Protein AF-A0A645IW26-F1 (afdb_monomer)

Organism: NCBI:txid1076179

Solvent-accessible surface area (backbone atoms only — not comparable to full-atom values): 7097 Å² total; per-residue (Å²): 133,59,61,53,52,46,49,42,54,61,59,55,50,45,52,53,53,35,65,77,60,34,58,57,24,64,75,60,71,53,76,53,73,67,53,55,65,33,92,88,51,7,68,60,51,44,62,71,55,45,65,102,51,57,29,66,60,52,49,52,53,28,50,51,49,22,31,55,63,81,46,87,47,77,79,59,40,55,54,61,98,46,48,38,65,59,47,48,50,50,52,58,71,72,48,65,57,69,60,55,51,51,53,51,31,61,76,67,71,51,84,75,69,95,63,77,77,78,80,126

InterPro domains:
  IPR024719 HpaB/PvcC/4-BUDH C-terminal [PF03241] (3-108)
  IPR036250 Acyl-CoA dehydrogenase-like, C-terminal [SSF47203] (3-109)

pLDDT: mean 90.0, std 9.84, range [48.94, 97.94]

Nearest PDB structures (foldseek):
  6vjr-assembly1_D  TM=8.342E-01  e=4.926E-05  Nitrosopumilus maritimus SCM1

Structure (mmCIF, N/CA/C/O backbone):
data_AF-A0A645IW26-F1
#
_entry.id   AF-A0A645IW26-F1
#
loop_
_atom_site.group_PDB
_atom_site.id
_atom_site.type_symbol
_atom_site.label_atom_id
_atom_site.label_alt_id
_atom_site.label_comp_id
_atom_site.label_asym_id
_atom_site.label_entity_id
_atom_site.label_seq_id
_atom_site.pdbx_PDB_ins_code
_atom_site.Cartn_x
_atom_site.Cartn_y
_atom_site.Cartn_z
_atom_site.occupancy
_atom_site.B_iso_or_equiv
_atom_site.auth_seq_id
_atom_site.auth_comp_id
_atom_site.auth_asym_id
_atom_site.auth_atom_id
_atom_site.pdbx_PDB_model_num
ATOM 1 N N . MET A 1 1 ? -13.020 6.952 4.368 1.00 56.44 1 MET A N 1
ATOM 2 C CA . MET A 1 1 ? -12.103 5.878 4.820 1.00 56.44 1 MET A CA 1
ATOM 3 C C . MET A 1 1 ? -11.688 6.156 6.257 1.00 56.44 1 MET A C 1
ATOM 5 O O . MET A 1 1 ? -11.353 7.298 6.541 1.00 56.44 1 MET A O 1
ATOM 9 N N . ASN A 1 2 ? -11.728 5.171 7.163 1.00 82.12 2 ASN A N 1
ATOM 10 C CA . ASN A 1 2 ? -11.228 5.382 8.527 1.00 82.12 2 ASN A CA 1
ATOM 11 C C . ASN A 1 2 ? -9.681 5.379 8.527 1.00 82.12 2 ASN A C 1
ATOM 13 O O . ASN A 1 2 ? -9.050 4.689 7.722 1.00 82.12 2 ASN A O 1
ATOM 17 N N . LYS A 1 3 ? -9.068 6.144 9.434 1.00 90.62 3 LYS A N 1
ATOM 18 C CA . LYS A 1 3 ? -7.604 6.249 9.559 1.00 90.62 3 LYS A CA 1
ATOM 19 C C . LYS A 1 3 ? -6.915 4.910 9.876 1.00 90.62 3 LYS A C 1
ATOM 21 O O . LYS A 1 3 ? -5.750 4.731 9.520 1.00 90.62 3 LYS A O 1
ATOM 26 N N . VAL A 1 4 ? -7.624 3.984 10.526 1.00 92.06 4 VAL A N 1
ATOM 27 C CA . VAL A 1 4 ? -7.136 2.635 10.852 1.00 92.06 4 VAL A CA 1
ATOM 28 C C . VAL A 1 4 ? -6.867 1.841 9.570 1.00 92.06 4 VAL A C 1
ATOM 30 O O . VAL A 1 4 ? -5.784 1.295 9.419 1.00 92.06 4 VAL A O 1
ATOM 33 N N . HIS A 1 5 ? -7.791 1.849 8.608 1.00 93.62 5 HIS A N 1
ATOM 34 C CA . HIS A 1 5 ? -7.660 1.126 7.342 1.00 93.62 5 HIS A CA 1
ATOM 35 C C . HIS A 1 5 ? -6.673 1.787 6.384 1.00 93.62 5 HIS A C 1
ATOM 37 O O . HIS A 1 5 ? -5.951 1.090 5.676 1.00 93.62 5 HIS A O 1
ATOM 43 N N . VAL A 1 6 ? -6.588 3.122 6.383 1.00 93.25 6 VAL A N 1
ATOM 44 C CA . VAL A 1 6 ? -5.606 3.851 5.557 1.00 93.25 6 VAL A CA 1
ATOM 45 C C . VAL A 1 6 ? -4.171 3.476 5.939 1.00 93.25 6 VAL A C 1
ATOM 47 O O . VAL A 1 6 ? -3.291 3.508 5.094 1.00 93.25 6 VAL A O 1
ATOM 50 N N . ALA A 1 7 ? -3.919 3.048 7.175 1.00 93.44 7 ALA A N 1
ATOM 51 C CA . ALA A 1 7 ? -2.599 2.579 7.589 1.00 93.44 7 ALA A CA 1
ATOM 52 C C . ALA A 1 7 ? -2.235 1.165 7.095 1.00 93.44 7 ALA A C 1
ATOM 54 O O . ALA A 1 7 ? -1.125 0.711 7.338 1.00 93.44 7 ALA A O 1
ATOM 55 N N . THR A 1 8 ? -3.145 0.458 6.423 1.00 92.81 8 THR A N 1
ATOM 56 C CA . THR A 1 8 ? -2.940 -0.944 6.025 1.00 92.81 8 THR A CA 1
ATOM 57 C C . THR A 1 8 ? -3.231 -1.149 4.544 1.00 92.81 8 THR A C 1
ATOM 59 O O . THR A 1 8 ? -2.341 -1.546 3.796 1.00 92.81 8 THR A O 1
ATOM 62 N N . LEU A 1 9 ? -4.432 -0.785 4.088 1.00 94.12 9 LEU A N 1
ATOM 63 C CA . LEU A 1 9 ? -4.898 -1.073 2.727 1.00 94.12 9 LEU A CA 1
ATOM 64 C C . LEU A 1 9 ? -3.969 -0.544 1.620 1.00 94.12 9 LEU A C 1
ATOM 66 O O . LEU A 1 9 ? -3.748 -1.270 0.652 1.00 94.12 9 LEU A O 1
ATOM 70 N N . PRO A 1 10 ? -3.372 0.662 1.714 1.00 92.50 10 PRO A N 1
ATOM 71 C CA . PRO A 1 10 ? -2.434 1.127 0.694 1.00 92.50 10 PRO A CA 1
ATOM 72 C C . PRO A 1 10 ? -1.165 0.273 0.602 1.00 92.50 10 PRO A C 1
ATOM 74 O O . PRO A 1 10 ? -0.614 0.131 -0.484 1.00 92.50 10 PRO A O 1
ATOM 77 N N . TYR A 1 11 ? -0.698 -0.304 1.712 1.00 91.56 11 TYR A N 1
ATOM 78 C CA . TYR A 1 11 ? 0.473 -1.184 1.719 1.00 91.56 11 TYR A CA 1
ATOM 79 C C . TYR A 1 11 ? 0.155 -2.533 1.078 1.00 91.56 11 TYR A C 1
ATOM 81 O O . TYR A 1 11 ? 0.906 -2.987 0.220 1.00 91.56 11 TYR A O 1
ATOM 89 N N . GLU A 1 12 ? -0.994 -3.121 1.407 1.00 93.94 12 GLU A N 1
ATOM 90 C CA . GLU A 1 12 ? -1.477 -4.347 0.759 1.00 93.94 12 GLU A CA 1
ATOM 91 C C . GLU A 1 12 ? -1.715 -4.133 -0.741 1.00 93.94 12 GLU A C 1
ATOM 93 O O . GLU A 1 12 ? -1.288 -4.937 -1.565 1.00 93.94 12 GLU A O 1
ATOM 98 N N . THR A 1 13 ? -2.306 -2.995 -1.114 1.00 93.69 13 THR A N 1
ATOM 99 C CA . THR A 1 13 ? -2.517 -2.625 -2.522 1.00 93.69 13 THR A CA 1
ATOM 100 C C . THR A 1 13 ? -1.191 -2.536 -3.277 1.00 93.69 13 THR A C 1
ATOM 102 O O . THR A 1 13 ? -1.098 -3.010 -4.408 1.00 93.69 13 THR A O 1
ATOM 105 N N . LYS A 1 14 ? -0.146 -1.967 -2.660 1.00 92.00 14 LYS A N 1
ATOM 106 C CA . LYS A 1 14 ? 1.198 -1.920 -3.256 1.00 92.00 14 LYS A CA 1
ATOM 107 C C . LYS A 1 14 ? 1.781 -3.320 -3.460 1.00 92.00 14 LYS A C 1
ATOM 109 O O . LYS A 1 14 ? 2.337 -3.568 -4.524 1.00 92.00 14 LYS A O 1
ATOM 114 N N . MET A 1 15 ? 1.624 -4.222 -2.487 1.00 92.25 15 MET A N 1
ATOM 115 C CA . MET A 1 15 ? 2.081 -5.613 -2.619 1.00 92.25 15 MET A CA 1
ATOM 116 C C . MET A 1 15 ? 1.396 -6.323 -3.789 1.00 92.25 15 MET A C 1
ATOM 118 O O . MET A 1 15 ? 2.070 -6.943 -4.605 1.00 92.25 15 MET A O 1
ATOM 122 N N . LEU A 1 16 ? 0.075 -6.171 -3.920 1.00 96.56 16 LEU A N 1
ATOM 123 C CA . LEU A 1 16 ? -0.683 -6.747 -5.035 1.00 96.56 16 LEU A CA 1
ATOM 124 C C . LEU A 1 16 ? -0.252 -6.168 -6.387 1.00 96.56 16 LEU A C 1
ATOM 126 O O . LEU A 1 16 ? -0.118 -6.900 -7.363 1.00 96.56 16 LEU A O 1
ATOM 130 N N . ALA A 1 17 ? -0.015 -4.856 -6.457 1.00 95.12 17 ALA A N 1
ATOM 131 C CA . ALA A 1 17 ? 0.436 -4.215 -7.689 1.00 95.12 1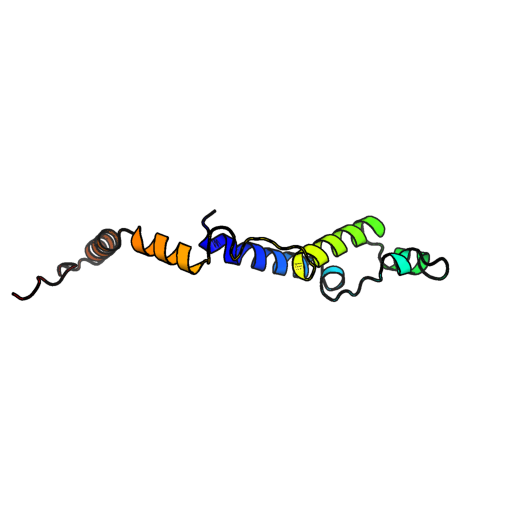7 ALA A CA 1
ATOM 132 C C . ALA A 1 17 ? 1.803 -4.746 -8.149 1.00 95.12 17 ALA A C 1
ATOM 134 O O . ALA A 1 17 ? 2.021 -4.934 -9.345 1.00 95.12 17 ALA A O 1
ATOM 135 N N . VAL A 1 18 ? 2.704 -5.008 -7.203 1.00 93.88 18 VAL A N 1
ATOM 136 C CA . VAL A 1 18 ? 4.023 -5.593 -7.461 1.00 93.88 18 VAL A CA 1
ATOM 137 C C . VAL A 1 18 ? 3.937 -7.051 -7.895 1.00 93.88 18 VAL A C 1
ATOM 139 O O . VAL A 1 18 ? 4.598 -7.417 -8.863 1.00 93.88 18 VAL A O 1
ATOM 142 N N . ASP A 1 19 ? 3.098 -7.857 -7.246 1.00 95.50 19 ASP A N 1
ATOM 143 C CA . ASP A 1 19 ? 2.867 -9.254 -7.631 1.00 95.50 19 ASP A CA 1
ATOM 144 C C . ASP A 1 19 ? 2.369 -9.352 -9.086 1.00 95.50 19 ASP A C 1
ATOM 146 O O . ASP A 1 19 ? 2.928 -10.077 -9.908 1.00 95.50 19 ASP A O 1
ATOM 150 N N . ILE A 1 20 ? 1.405 -8.500 -9.456 1.00 95.44 20 ILE A N 1
ATOM 151 C CA . ILE A 1 20 ? 0.892 -8.403 -10.833 1.00 95.44 20 ILE A CA 1
ATOM 152 C C . ILE A 1 20 ? 1.976 -7.930 -11.813 1.00 95.44 20 ILE A C 1
ATOM 154 O O . ILE A 1 20 ? 2.056 -8.419 -12.942 1.00 95.44 20 ILE A O 1
ATOM 158 N N . ALA A 1 21 ? 2.787 -6.946 -11.422 1.00 94.06 21 ALA A N 1
ATOM 159 C CA . ALA A 1 21 ? 3.805 -6.371 -12.296 1.00 94.06 21 ALA A CA 1
ATOM 160 C C . ALA A 1 21 ? 5.020 -7.293 -12.494 1.00 94.06 21 ALA A C 1
ATOM 162 O O . ALA A 1 21 ? 5.687 -7.223 -13.533 1.00 94.06 21 ALA A O 1
ATOM 163 N N . GLY A 1 22 ? 5.299 -8.160 -11.521 1.00 92.50 22 GLY A N 1
ATOM 164 C CA . GLY A 1 22 ? 6.450 -9.050 -11.495 1.00 92.50 22 GLY A CA 1
ATOM 165 C C . GLY A 1 22 ? 7.779 -8.321 -11.271 1.00 92.50 22 GLY A C 1
ATOM 166 O O . GLY A 1 22 ? 7.844 -7.114 -11.027 1.00 92.50 22 GLY A O 1
ATOM 167 N N . GLY A 1 23 ? 8.881 -9.067 -11.406 1.00 92.25 23 GLY A N 1
ATOM 168 C CA . GLY A 1 23 ? 10.219 -8.608 -11.010 1.00 92.25 23 GLY A CA 1
ATOM 169 C C . GLY A 1 23 ? 10.704 -7.316 -11.680 1.00 92.25 23 GLY A C 1
ATOM 170 O O . GLY A 1 23 ? 11.530 -6.614 -11.105 1.00 92.25 23 GLY A O 1
ATOM 171 N N . ILE A 1 24 ? 10.166 -6.942 -12.847 1.00 91.50 24 ILE A N 1
ATOM 172 C CA . ILE A 1 24 ? 10.526 -5.684 -13.523 1.00 91.50 24 ILE A CA 1
ATOM 173 C C . ILE A 1 24 ? 10.182 -4.434 -12.691 1.00 91.50 24 ILE A C 1
ATOM 175 O O . ILE A 1 24 ? 10.840 -3.410 -12.861 1.00 91.50 24 ILE A O 1
ATOM 179 N N . ALA A 1 25 ? 9.181 -4.511 -11.808 1.00 90.75 25 ALA A N 1
ATOM 180 C CA . ALA A 1 25 ? 8.731 -3.399 -10.966 1.00 90.75 25 ALA A CA 1
ATOM 181 C C . ALA A 1 25 ? 9.184 -3.498 -9.495 1.00 90.75 25 ALA A C 1
ATOM 183 O O . ALA A 1 25 ? 8.956 -2.559 -8.738 1.00 90.75 25 ALA A O 1
ATOM 184 N N . GLU A 1 26 ? 9.800 -4.611 -9.080 1.00 89.50 26 GLU A N 1
ATOM 185 C CA . GLU A 1 26 ? 10.164 -4.873 -7.676 1.00 89.50 26 GLU A CA 1
ATOM 186 C C . GLU A 1 26 ? 11.671 -5.020 -7.491 1.00 89.50 26 GLU A C 1
ATOM 188 O O . GLU A 1 26 ? 12.290 -4.196 -6.830 1.00 89.50 26 GLU A O 1
ATOM 193 N N . THR A 1 27 ? 12.287 -5.998 -8.154 1.00 80.94 27 THR A N 1
ATOM 194 C CA . THR A 1 27 ? 13.727 -6.285 -8.010 1.00 80.94 27 THR A CA 1
ATOM 195 C C . THR A 1 27 ? 14.666 -5.229 -8.611 1.00 80.94 27 THR A C 1
ATOM 197 O O . THR A 1 27 ? 15.883 -5.407 -8.591 1.00 80.94 27 THR A O 1
ATOM 200 N N . GLY A 1 28 ? 14.141 -4.176 -9.244 1.00 70.88 28 GLY A N 1
ATOM 201 C CA . GLY A 1 28 ? 14.968 -3.228 -9.993 1.00 70.88 28 GLY A CA 1
ATOM 202 C C . GLY A 1 28 ? 15.665 -3.850 -11.214 1.00 70.88 28 GLY A C 1
ATOM 203 O O . GLY A 1 28 ? 16.625 -3.278 -11.722 1.00 70.88 28 GLY A O 1
ATOM 204 N N . CYS A 1 29 ? 15.177 -4.990 -11.735 1.00 82.31 29 CYS A N 1
ATOM 205 C CA . CYS A 1 29 ? 15.698 -5.648 -12.950 1.00 82.31 29 CYS A CA 1
ATOM 206 C C . CYS A 1 29 ? 15.659 -4.767 -14.211 1.00 82.31 29 CYS A C 1
ATOM 208 O O . CYS A 1 29 ? 16.177 -5.146 -15.262 1.00 82.31 29 CYS A O 1
ATOM 210 N N . MET A 1 30 ? 15.008 -3.610 -14.142 1.00 89.19 30 MET A N 1
ATOM 211 C CA . MET A 1 30 ? 14.961 -2.652 -15.226 1.00 89.19 30 MET A CA 1
ATOM 212 C C . MET A 1 30 ? 16.244 -1.805 -15.250 1.00 89.19 30 MET A C 1
ATOM 214 O O . MET A 1 30 ? 16.535 -1.117 -14.268 1.00 89.19 30 MET A O 1
ATOM 218 N N . PRO A 1 31 ? 16.981 -1.773 -16.375 1.00 90.88 31 PRO A N 1
ATOM 219 C CA . PRO A 1 31 ? 18.132 -0.889 -16.542 1.00 90.88 31 PRO A CA 1
ATOM 220 C C . PRO A 1 31 ? 17.773 0.591 -16.367 1.00 90.88 31 PRO A C 1
ATOM 222 O O . PRO A 1 31 ? 16.602 0.990 -16.470 1.00 90.88 31 PRO A O 1
ATOM 225 N N . SER A 1 32 ? 18.776 1.422 -16.095 1.00 92.94 32 SER A N 1
ATOM 226 C CA . SER A 1 32 ? 18.568 2.855 -15.892 1.00 92.94 32 SER A CA 1
ATOM 227 C C . SER A 1 32 ? 18.105 3.546 -17.178 1.00 92.94 32 SER A C 1
ATOM 229 O O . SER A 1 32 ? 18.250 3.033 -18.288 1.00 92.94 32 SER A O 1
ATOM 231 N N . TYR A 1 33 ? 17.575 4.764 -17.053 1.00 94.44 33 TYR A N 1
ATOM 232 C CA . TYR A 1 33 ? 17.255 5.578 -18.228 1.00 94.44 33 TYR A CA 1
ATOM 233 C C . TYR A 1 33 ? 18.489 5.830 -19.113 1.00 94.44 33 TYR A C 1
ATOM 235 O O . TYR A 1 33 ? 18.375 5.835 -20.336 1.00 94.44 33 TYR A O 1
ATOM 243 N N . ILE A 1 34 ? 19.667 5.994 -18.502 1.00 96.44 34 ILE A N 1
ATOM 244 C CA . ILE A 1 34 ? 20.931 6.204 -19.220 1.00 96.44 34 ILE A CA 1
ATOM 245 C C . ILE A 1 34 ? 21.262 4.969 -20.066 1.00 96.44 34 ILE A C 1
ATOM 247 O O . ILE A 1 34 ? 21.571 5.107 -21.248 1.00 96.44 34 ILE A O 1
ATOM 251 N N . ASP A 1 35 ? 21.094 3.770 -19.504 1.00 95.50 35 ASP A N 1
ATOM 252 C CA . ASP A 1 35 ? 21.292 2.504 -20.221 1.00 95.50 35 ASP A CA 1
ATOM 253 C C . ASP A 1 35 ? 20.341 2.386 -21.421 1.00 95.50 35 ASP A C 1
ATOM 255 O O . ASP A 1 35 ? 20.751 2.007 -22.518 1.00 95.50 35 ASP A O 1
ATOM 259 N N . MET A 1 36 ? 19.078 2.790 -21.254 1.00 94.94 36 MET A N 1
ATOM 260 C CA . MET A 1 36 ? 18.085 2.794 -22.340 1.00 94.94 36 MET A CA 1
ATOM 261 C C . MET A 1 36 ? 18.417 3.784 -23.462 1.00 94.94 36 MET A C 1
ATOM 263 O O . MET A 1 36 ? 17.961 3.605 -24.591 1.00 94.94 36 MET A O 1
ATOM 267 N N . LYS A 1 37 ? 19.191 4.834 -23.166 1.00 96.31 37 LYS A N 1
ATOM 268 C CA . LYS A 1 37 ? 19.658 5.828 -24.143 1.00 96.31 37 LYS A CA 1
ATOM 269 C C . LYS A 1 37 ? 21.059 5.537 -24.682 1.00 96.31 37 LYS A C 1
ATOM 271 O O . LYS A 1 37 ? 21.542 6.287 -25.526 1.00 96.31 37 LYS A O 1
ATOM 276 N N . SER A 1 38 ? 21.690 4.447 -24.246 1.00 97.69 38 SER A N 1
ATOM 277 C CA . SER A 1 38 ? 22.997 4.029 -24.747 1.00 97.69 38 SER A CA 1
ATOM 278 C C . SER A 1 38 ? 22.956 3.790 -26.263 1.00 97.69 38 SER A C 1
ATOM 280 O O . SER A 1 38 ? 22.148 2.975 -26.722 1.00 97.69 38 SER A O 1
ATOM 282 N N . PRO A 1 39 ? 23.860 4.402 -27.052 1.00 97.56 39 PRO A N 1
ATOM 283 C CA . PRO A 1 39 ? 23.951 4.131 -28.487 1.00 97.56 39 PRO A CA 1
ATOM 284 C C . PRO A 1 39 ? 24.499 2.725 -28.784 1.00 97.56 39 PRO A C 1
ATOM 286 O O . PRO A 1 39 ? 24.377 2.242 -29.903 1.00 97.56 39 PRO A O 1
ATOM 289 N N . ILE A 1 40 ? 25.103 2.057 -27.794 1.00 97.94 40 ILE A N 1
ATOM 290 C CA . ILE A 1 40 ? 25.748 0.748 -27.962 1.00 97.94 40 ILE A CA 1
ATOM 291 C C . ILE A 1 40 ? 24.729 -0.389 -27.805 1.00 97.94 40 ILE A C 1
ATOM 293 O O . ILE A 1 40 ? 24.781 -1.390 -28.523 1.00 97.94 40 ILE A O 1
ATOM 297 N N . TYR A 1 41 ? 23.814 -0.262 -26.839 1.00 96.69 41 TYR A N 1
ATOM 298 C CA . TYR A 1 41 ? 22.929 -1.363 -26.443 1.00 96.69 41 TYR A CA 1
ATOM 299 C C . TYR A 1 41 ? 21.496 -0.945 -26.086 1.00 96.69 41 TYR A C 1
ATOM 301 O O . TYR A 1 41 ? 20.665 -1.828 -25.868 1.00 96.69 41 TYR A O 1
ATOM 309 N N . GLY A 1 42 ? 21.164 0.350 -26.071 1.00 96.94 42 GLY A N 1
ATOM 310 C CA . GLY A 1 42 ? 19.834 0.836 -25.688 1.00 96.94 42 GLY A CA 1
ATOM 311 C C . GLY A 1 42 ? 18.718 0.270 -26.569 1.00 96.94 42 GLY A C 1
ATOM 312 O O . GLY A 1 42 ? 17.704 -0.202 -26.061 1.00 96.94 42 GLY A O 1
ATOM 313 N N . GLU A 1 43 ? 18.940 0.186 -27.885 1.00 96.69 43 GLU A N 1
ATOM 314 C CA . GLU A 1 43 ? 17.973 -0.419 -28.813 1.00 96.69 43 GLU A CA 1
ATOM 315 C C . GLU A 1 43 ? 17.713 -1.902 -28.495 1.00 96.69 43 GLU A C 1
ATOM 317 O O . GLU A 1 43 ? 16.567 -2.358 -28.504 1.00 96.69 43 GLU A O 1
ATOM 322 N N . LYS A 1 44 ? 18.763 -2.659 -28.145 1.00 96.94 44 LYS A N 1
ATOM 323 C CA . LYS A 1 44 ? 18.641 -4.076 -27.764 1.00 96.94 44 LYS A CA 1
ATOM 324 C C . LYS A 1 44 ? 17.847 -4.230 -26.467 1.00 96.94 44 LYS A C 1
ATOM 326 O O . LYS A 1 44 ? 16.985 -5.106 -26.391 1.00 96.94 44 LYS A O 1
ATOM 331 N N . LEU A 1 45 ? 18.088 -3.357 -25.485 1.00 95.12 45 LEU A N 1
ATOM 332 C CA . LEU A 1 45 ? 17.326 -3.329 -24.235 1.00 95.12 45 LEU A CA 1
ATOM 333 C C . LEU A 1 45 ? 15.848 -3.030 -24.495 1.00 95.12 45 LEU A C 1
ATOM 335 O O . LEU A 1 45 ? 14.986 -3.811 -24.090 1.00 95.12 45 LEU A O 1
ATOM 339 N N . LEU A 1 46 ? 15.541 -1.965 -25.240 1.00 95.19 46 LEU A N 1
ATOM 340 C CA . LEU A 1 46 ? 14.164 -1.610 -25.584 1.00 95.19 46 LEU A CA 1
ATOM 341 C C . LEU A 1 46 ? 13.469 -2.753 -26.329 1.00 95.19 46 LEU A C 1
ATOM 343 O O . LEU A 1 46 ? 12.340 -3.106 -25.991 1.00 95.19 46 LEU A O 1
ATOM 347 N N . LYS A 1 47 ? 14.144 -3.397 -27.284 1.00 95.50 47 LYS A N 1
ATOM 348 C CA . LYS A 1 47 ? 13.595 -4.554 -27.999 1.00 95.50 47 LYS A CA 1
ATOM 349 C C . LYS A 1 47 ? 13.284 -5.723 -27.060 1.00 95.50 47 LYS A C 1
ATOM 351 O O . LYS A 1 47 ? 12.226 -6.329 -27.204 1.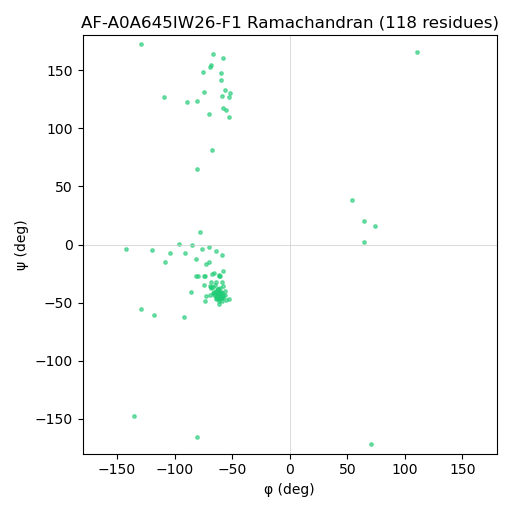00 95.50 47 LYS A O 1
ATOM 356 N N . SER A 1 48 ? 14.155 -6.008 -26.089 1.00 93.88 48 SER A N 1
ATOM 357 C CA . SER A 1 48 ? 13.953 -7.086 -25.106 1.00 93.88 48 SER A CA 1
ATOM 358 C C . SER A 1 48 ? 12.796 -6.828 -24.132 1.00 93.88 48 SER A C 1
ATOM 360 O O . SER A 1 48 ? 12.186 -7.767 -23.629 1.00 93.88 48 SER A O 1
ATOM 362 N N . LEU A 1 49 ? 12.460 -5.557 -23.896 1.00 92.56 49 LEU A N 1
ATOM 363 C CA . LEU A 1 49 ? 11.406 -5.148 -22.966 1.00 92.56 49 LEU A CA 1
ATOM 364 C C . LEU A 1 49 ? 10.028 -5.007 -23.620 1.00 92.56 49 LEU A C 1
ATOM 366 O O . LEU A 1 49 ? 9.034 -4.834 -22.908 1.00 92.56 49 LEU A O 1
ATOM 370 N N . LYS A 1 50 ? 9.935 -5.113 -24.949 1.00 94.00 50 LYS A N 1
ATOM 371 C CA . LYS A 1 50 ? 8.658 -5.041 -25.670 1.00 94.00 50 LYS A CA 1
ATOM 372 C C . LYS A 1 50 ? 7.704 -6.152 -25.209 1.00 94.00 50 LYS A C 1
ATOM 374 O O . LYS A 1 50 ? 8.122 -7.280 -24.964 1.00 94.00 50 LYS A O 1
ATOM 379 N N . ALA A 1 51 ? 6.418 -5.830 -25.101 1.00 91.38 51 ALA A N 1
ATOM 380 C CA . ALA A 1 51 ? 5.353 -6.784 -24.775 1.00 91.38 51 ALA A CA 1
ATOM 381 C C . ALA A 1 51 ? 4.152 -6.553 -25.711 1.00 91.38 51 ALA A C 1
ATOM 383 O O . ALA A 1 51 ? 4.333 -6.118 -26.848 1.00 91.38 51 ALA A O 1
ATOM 384 N N . GLY A 1 52 ? 2.923 -6.784 -25.235 1.00 94.94 52 GLY A N 1
ATOM 385 C CA . GLY A 1 52 ? 1.699 -6.369 -25.937 1.00 94.94 52 GLY A CA 1
ATOM 386 C C . GLY A 1 52 ? 1.544 -4.846 -26.092 1.00 94.94 52 GLY A C 1
ATOM 387 O O . GLY A 1 52 ? 0.626 -4.389 -26.762 1.00 94.94 52 GLY A O 1
ATOM 388 N N . VAL A 1 53 ? 2.446 -4.065 -25.492 1.00 95.56 53 VAL A N 1
ATOM 389 C CA . VAL A 1 53 ? 2.528 -2.600 -25.564 1.00 95.56 53 VAL A CA 1
ATOM 390 C C . VAL A 1 53 ? 3.949 -2.163 -25.936 1.00 95.56 53 VA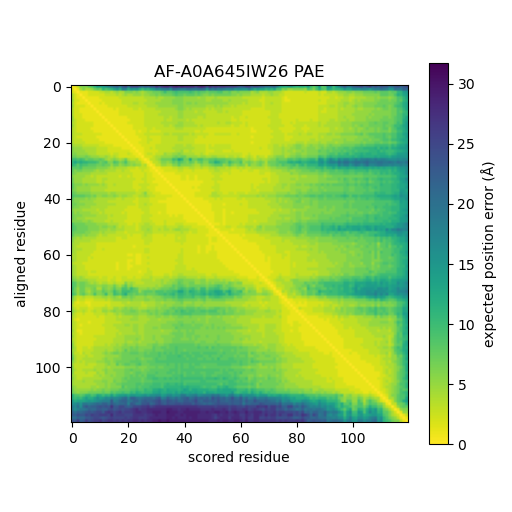L A C 1
ATOM 392 O O . VAL A 1 53 ? 4.874 -2.986 -25.987 1.00 95.56 53 VAL A O 1
ATOM 395 N N . SER A 1 54 ? 4.136 -0.865 -26.194 1.00 96.38 54 SER A N 1
ATOM 396 C CA . SER A 1 54 ? 5.464 -0.304 -26.449 1.00 96.38 54 SER A CA 1
ATOM 397 C C . SER A 1 54 ? 6.396 -0.526 -25.249 1.00 96.38 54 SER A C 1
ATOM 399 O O . SER A 1 54 ? 5.968 -0.539 -24.091 1.00 96.38 54 SER A O 1
ATOM 401 N N . SER A 1 55 ? 7.692 -0.703 -25.515 1.00 94.88 55 SER A N 1
ATOM 402 C CA . SER A 1 55 ? 8.689 -0.868 -24.453 1.00 94.88 55 SER A CA 1
ATOM 403 C C . SER A 1 55 ? 8.746 0.355 -23.542 1.00 94.88 55 SER A C 1
ATOM 405 O O . SER A 1 55 ? 8.889 0.205 -22.334 1.00 94.88 55 SER A O 1
ATOM 407 N N . GLU A 1 56 ? 8.589 1.557 -24.105 1.00 93.31 56 GLU A N 1
ATOM 408 C CA . GLU A 1 56 ? 8.585 2.802 -23.337 1.00 93.31 56 GLU A CA 1
ATOM 409 C C . GLU A 1 56 ? 7.425 2.865 -22.344 1.00 93.31 56 GLU A C 1
ATOM 411 O O . GLU A 1 56 ? 7.644 3.209 -21.184 1.00 93.31 56 GLU A O 1
ATOM 416 N N . ASP A 1 57 ? 6.210 2.504 -22.762 1.00 95.62 57 ASP A N 1
ATOM 417 C CA . ASP A 1 57 ? 5.042 2.532 -21.875 1.00 95.62 57 ASP A CA 1
ATOM 418 C C . ASP A 1 57 ? 5.175 1.490 -20.766 1.00 95.62 57 ASP A C 1
ATOM 420 O O . ASP A 1 57 ? 4.931 1.789 -19.595 1.00 95.62 57 ASP A O 1
ATOM 424 N N . ARG A 1 58 ? 5.653 0.287 -21.108 1.00 94.81 58 ARG A N 1
ATOM 425 C CA . ARG A 1 58 ? 5.918 -0.766 -20.120 1.00 94.81 58 ARG A CA 1
ATOM 426 C C . ARG A 1 58 ? 6.945 -0.317 -19.078 1.00 94.81 58 ARG A C 1
ATOM 428 O O . ARG A 1 58 ? 6.725 -0.514 -17.885 1.00 94.81 58 ARG A O 1
ATOM 435 N N . ILE A 1 59 ? 8.038 0.305 -19.520 1.00 94.12 59 ILE A N 1
ATOM 436 C CA . ILE A 1 59 ? 9.103 0.844 -18.660 1.00 94.12 59 ILE A CA 1
ATOM 437 C C . ILE A 1 59 ? 8.555 1.936 -17.739 1.00 94.12 59 ILE A C 1
ATOM 439 O O . ILE A 1 59 ? 8.783 1.889 -16.533 1.00 94.12 59 ILE A O 1
ATOM 443 N N . LYS A 1 60 ? 7.803 2.903 -18.282 1.00 94.00 60 LYS A N 1
ATOM 444 C CA . LYS A 1 60 ? 7.213 4.002 -17.499 1.00 94.00 60 LYS A CA 1
ATOM 445 C C . LYS A 1 60 ? 6.290 3.475 -16.402 1.00 94.00 60 LYS A C 1
ATOM 447 O O . LYS A 1 60 ? 6.406 3.906 -15.257 1.00 94.00 60 LYS A O 1
ATOM 452 N N . MET A 1 61 ? 5.422 2.519 -16.732 1.00 94.88 61 MET A N 1
ATOM 453 C CA . MET A 1 61 ? 4.5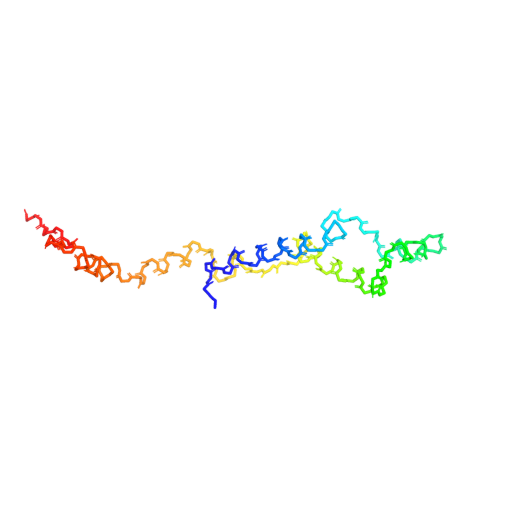10 1.918 -15.757 1.00 94.88 61 MET A CA 1
ATOM 454 C C . MET A 1 61 ? 5.252 1.123 -14.683 1.00 94.88 61 MET A C 1
ATOM 456 O O . MET A 1 61 ? 4.959 1.281 -13.498 1.00 94.88 61 MET A O 1
ATOM 460 N N . ALA A 1 62 ? 6.247 0.323 -15.071 1.00 94.38 62 ALA A N 1
ATOM 461 C CA . ALA A 1 62 ? 7.055 -0.423 -14.113 1.00 94.38 62 ALA A CA 1
ATOM 462 C C . ALA A 1 62 ? 7.846 0.513 -13.176 1.00 94.38 62 ALA A C 1
ATOM 464 O O . ALA A 1 62 ? 7.862 0.279 -11.971 1.00 94.38 62 ALA A O 1
ATOM 465 N N . ARG A 1 63 ? 8.418 1.616 -13.686 1.00 93.75 63 ARG A N 1
ATOM 466 C CA . ARG A 1 63 ? 9.131 2.615 -12.864 1.00 93.75 63 ARG A CA 1
ATOM 467 C C . ARG A 1 63 ? 8.203 3.366 -11.917 1.00 93.75 63 ARG A C 1
ATOM 469 O O . ARG A 1 63 ? 8.595 3.669 -10.795 1.00 93.75 63 ARG A O 1
ATOM 476 N N . LEU A 1 64 ? 6.978 3.669 -12.344 1.00 93.38 64 LEU A N 1
ATOM 477 C CA . LEU A 1 64 ? 5.987 4.294 -11.470 1.00 93.38 64 LEU A CA 1
ATOM 478 C C . LEU A 1 64 ? 5.634 3.379 -10.290 1.00 93.38 64 LEU A C 1
ATOM 480 O O . LEU A 1 64 ? 5.595 3.841 -9.150 1.00 93.38 64 LEU A O 1
ATOM 484 N N . LEU A 1 65 ? 5.397 2.091 -10.554 1.00 94.00 65 LEU A N 1
ATOM 485 C CA . LEU A 1 65 ? 5.102 1.112 -9.506 1.00 94.00 65 LEU A CA 1
ATOM 486 C C . LEU A 1 65 ? 6.283 0.922 -8.552 1.00 94.00 65 LEU A C 1
ATOM 488 O O . LEU A 1 65 ? 6.089 0.985 -7.339 1.00 94.00 65 LEU A O 1
ATOM 492 N N . GLU A 1 66 ? 7.496 0.787 -9.086 1.00 92.94 66 GLU A N 1
ATOM 493 C CA . GLU A 1 66 ? 8.733 0.726 -8.301 1.00 92.94 66 GLU A CA 1
ATOM 494 C C . GLU A 1 66 ? 8.871 1.958 -7.387 1.00 92.94 66 GLU A C 1
ATOM 496 O O . GLU A 1 66 ? 9.090 1.827 -6.179 1.00 92.94 66 GLU A O 1
ATOM 501 N N . TRP A 1 67 ? 8.658 3.164 -7.928 1.00 91.88 67 TRP A N 1
ATOM 502 C CA . TRP A 1 67 ? 8.740 4.415 -7.169 1.00 91.88 67 TRP A CA 1
ATOM 503 C C . TRP A 1 67 ? 7.703 4.502 -6.042 1.00 91.88 67 TRP A C 1
ATOM 505 O O . TRP A 1 67 ? 8.012 4.994 -4.953 1.00 91.88 67 TRP A O 1
ATOM 515 N N . LEU A 1 68 ? 6.485 4.010 -6.283 1.00 91.31 68 LEU A N 1
ATOM 516 C CA . LEU A 1 68 ? 5.423 3.944 -5.278 1.00 91.31 68 LEU A CA 1
ATOM 517 C C . LEU A 1 68 ? 5.671 2.852 -4.230 1.00 91.31 68 LEU A C 1
ATOM 519 O O . LEU A 1 68 ? 5.164 2.981 -3.114 1.00 91.31 68 LEU A O 1
ATOM 523 N N . HIS A 1 69 ? 6.392 1.781 -4.563 1.00 88.94 69 HIS A N 1
ATOM 524 C CA . HIS A 1 69 ? 6.593 0.636 -3.678 1.00 88.94 69 HIS A CA 1
ATOM 525 C C . HIS A 1 69 ? 7.856 0.753 -2.817 1.00 88.94 69 HIS A C 1
ATOM 527 O O . HIS A 1 69 ? 7.736 0.823 -1.593 1.00 88.94 69 HIS A O 1
ATOM 533 N N . ILE A 1 70 ? 9.032 0.806 -3.450 1.00 87.62 70 ILE A N 1
ATOM 534 C CA . ILE A 1 70 ? 10.349 0.854 -2.785 1.00 87.62 70 ILE A CA 1
ATOM 535 C C . ILE A 1 70 ? 11.042 2.215 -2.899 1.00 87.62 70 ILE A C 1
ATOM 537 O O . ILE A 1 70 ? 12.008 2.477 -2.186 1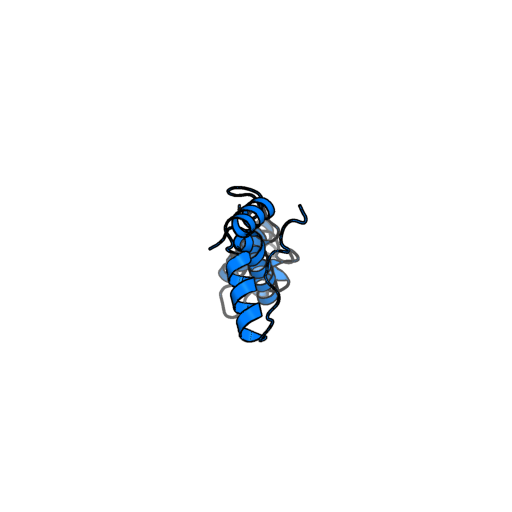.00 87.62 70 ILE A O 1
ATOM 541 N N . GLY A 1 71 ? 10.575 3.079 -3.802 1.00 86.81 71 GLY A N 1
ATOM 542 C CA . GLY A 1 71 ? 11.141 4.409 -3.996 1.00 86.81 71 GLY A CA 1
ATOM 543 C C . GLY A 1 71 ? 10.666 5.447 -2.976 1.00 86.81 71 GLY A C 1
ATOM 544 O O . GLY A 1 71 ? 10.072 5.155 -1.940 1.00 86.81 71 GLY A O 1
ATOM 545 N N . SER A 1 72 ? 10.912 6.717 -3.297 1.00 86.12 72 SER A N 1
ATOM 546 C CA . SER A 1 72 ? 10.576 7.859 -2.435 1.00 86.12 72 SER A CA 1
ATOM 547 C C . SER A 1 72 ? 9.094 8.254 -2.460 1.00 86.12 72 SER A C 1
ATOM 549 O O . SER A 1 72 ? 8.748 9.319 -1.947 1.00 86.12 72 SER A O 1
ATOM 551 N N . GLY A 1 73 ? 8.210 7.448 -3.056 1.00 82.75 73 GLY A N 1
ATOM 552 C CA . GLY A 1 73 ? 6.768 7.682 -3.060 1.00 82.75 73 GLY A CA 1
ATOM 553 C C . GLY A 1 73 ? 6.169 7.539 -1.660 1.00 82.75 73 GLY A C 1
ATOM 554 O O . GLY A 1 73 ? 5.606 6.496 -1.320 1.00 82.75 73 GLY A O 1
ATOM 555 N N . VAL A 1 74 ? 6.284 8.586 -0.835 1.00 79.19 74 VAL A N 1
ATOM 556 C CA . VAL A 1 74 ? 5.771 8.609 0.542 1.00 79.19 74 VAL A CA 1
ATOM 557 C C . VAL A 1 74 ? 4.239 8.635 0.507 1.00 79.19 74 VAL A C 1
ATOM 559 O O . VAL A 1 74 ? 3.656 9.646 0.120 1.00 79.19 74 VAL A O 1
ATOM 562 N N . PRO A 1 75 ? 3.542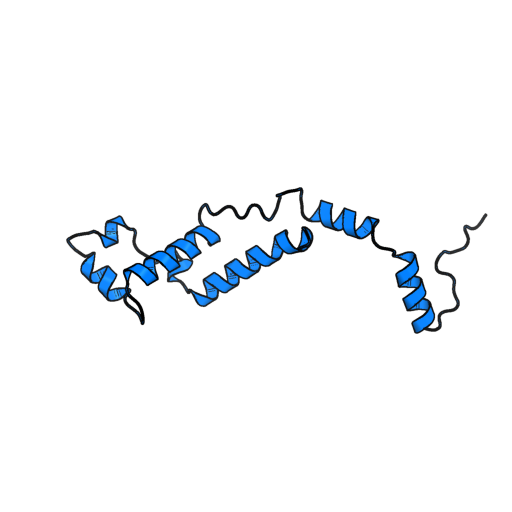 7.573 0.954 1.00 78.12 75 PRO A N 1
ATOM 563 C CA . PRO A 1 75 ? 2.084 7.532 0.876 1.00 78.12 75 PRO A CA 1
ATOM 564 C C . PRO A 1 75 ? 1.399 8.470 1.883 1.00 78.12 75 PRO A C 1
ATOM 566 O O . PRO A 1 75 ? 0.200 8.698 1.780 1.00 78.12 75 PRO A O 1
ATOM 569 N N . GLY A 1 76 ? 2.100 8.946 2.921 1.00 86.38 76 GLY A N 1
ATOM 570 C CA . GLY A 1 76 ? 1.511 9.755 4.005 1.00 86.38 76 GLY A CA 1
ATOM 571 C C . GLY A 1 76 ? 0.471 9.013 4.863 1.00 86.38 76 GLY A C 1
ATOM 572 O O . GLY A 1 76 ? -0.096 9.573 5.796 1.00 86.38 76 GLY A O 1
ATOM 573 N N . CYS A 1 77 ? 0.237 7.731 4.580 1.00 90.56 77 CYS A N 1
ATOM 574 C CA . CYS A 1 77 ? -0.895 6.963 5.087 1.00 90.56 77 CYS A CA 1
ATOM 575 C C . CYS A 1 77 ? -0.719 6.450 6.528 1.00 90.56 77 CYS A C 1
ATOM 577 O O . CYS A 1 77 ? -1.706 6.277 7.249 1.00 90.56 77 CYS A O 1
ATOM 579 N N . MET A 1 78 ? 0.522 6.239 6.984 1.00 92.50 78 MET A N 1
ATOM 580 C CA . MET A 1 78 ? 0.785 5.696 8.326 1.00 92.50 78 MET A CA 1
ATOM 581 C C . MET A 1 78 ? 0.534 6.710 9.432 1.00 92.50 78 MET A C 1
ATOM 583 O O . MET A 1 78 ? -0.186 6.401 10.380 1.00 92.50 78 MET A O 1
ATOM 587 N N . HIS A 1 79 ? 1.067 7.921 9.274 1.00 93.25 79 HIS A N 1
ATOM 588 C CA . HIS A 1 79 ? 1.116 8.926 10.340 1.00 93.25 79 HIS A CA 1
ATOM 589 C C . HIS A 1 79 ? 0.363 10.222 10.012 1.00 93.25 79 HIS A C 1
ATOM 591 O O . HIS A 1 79 ? 0.246 11.087 10.879 1.00 93.25 79 HIS A O 1
ATOM 597 N N . GLY A 1 80 ? -0.175 10.374 8.795 1.00 90.81 80 GLY A N 1
ATOM 598 C CA . GLY A 1 80 ? -1.014 11.521 8.447 1.00 90.81 80 GLY A CA 1
ATOM 599 C C . GLY A 1 80 ? -2.232 11.607 9.372 1.00 90.81 80 GLY A C 1
ATOM 600 O O . GLY A 1 80 ? -3.041 10.682 9.411 1.00 90.81 80 GLY A O 1
ATOM 601 N N . GLY A 1 81 ? -2.344 12.694 10.139 1.00 89.00 81 GLY A N 1
ATOM 602 C CA . GLY A 1 81 ? -3.414 12.874 11.130 1.00 89.00 81 GLY A CA 1
ATOM 603 C C . GLY A 1 81 ? -3.267 12.039 12.413 1.00 89.00 81 GLY A C 1
ATOM 604 O O . GLY A 1 81 ? -4.239 11.905 13.151 1.00 89.00 81 GLY A O 1
ATOM 605 N N . GLY A 1 82 ? -2.081 11.480 12.685 1.00 91.75 82 GLY A N 1
ATOM 606 C CA . GLY A 1 82 ? -1.775 10.685 13.881 1.00 91.75 82 GLY A CA 1
ATOM 607 C C . GLY A 1 82 ? -1.554 9.197 13.595 1.00 91.75 82 GLY A C 1
ATOM 608 O O . GLY A 1 82 ? -1.867 8.693 12.514 1.00 91.75 82 GLY A O 1
ATOM 609 N N . SER A 1 83 ? -0.992 8.475 14.566 1.00 94.44 83 SER A N 1
ATOM 610 C CA . SER A 1 83 ? -0.721 7.039 14.431 1.00 94.44 83 SER A CA 1
ATOM 611 C C . SER A 1 83 ? -2.019 6.216 14.386 1.00 94.44 83 SER A C 1
ATOM 613 O O . SER A 1 83 ? -3.041 6.628 14.944 1.00 94.44 83 SER A O 1
ATOM 615 N N . PRO A 1 84 ? -2.014 5.020 13.768 1.00 94.75 84 PRO A N 1
ATOM 616 C CA . PRO A 1 84 ? -3.215 4.186 13.653 1.00 94.75 84 PRO A CA 1
ATOM 617 C C . PRO A 1 84 ? -3.806 3.808 15.015 1.00 94.75 84 PRO A C 1
ATOM 619 O O . PRO A 1 84 ? -5.024 3.713 15.151 1.00 94.75 84 PRO A O 1
ATOM 622 N N . ASP A 1 85 ? -2.964 3.652 16.037 1.00 95.12 85 ASP A N 1
ATOM 623 C CA . ASP A 1 85 ? -3.406 3.324 17.393 1.00 95.12 85 ASP A CA 1
ATOM 624 C C . ASP A 1 85 ? -4.183 4.463 18.056 1.00 95.12 85 ASP A C 1
ATOM 626 O O . ASP A 1 85 ? -5.151 4.200 18.768 1.00 95.12 85 ASP A O 1
ATOM 630 N N . THR A 1 86 ? -3.863 5.722 17.742 1.00 94.19 86 THR A N 1
ATOM 631 C CA . THR A 1 86 ? -4.676 6.872 18.159 1.00 94.19 86 THR A CA 1
ATOM 632 C C . THR A 1 86 ? -6.083 6.767 17.575 1.00 94.19 86 THR A C 1
ATOM 634 O O . THR A 1 86 ? -7.069 6.898 18.297 1.00 94.19 86 THR A O 1
ATOM 637 N N . ALA A 1 87 ? -6.203 6.447 16.283 1.00 94.12 87 ALA A N 1
ATOM 638 C CA . ALA A 1 87 ? -7.505 6.257 15.651 1.00 94.12 87 ALA A CA 1
ATOM 639 C C . ALA A 1 87 ? -8.273 5.058 16.238 1.00 94.12 87 ALA A C 1
ATOM 641 O O . ALA A 1 87 ? -9.477 5.165 16.475 1.00 94.12 87 ALA A O 1
ATOM 642 N N . LYS A 1 88 ? -7.595 3.938 16.537 1.00 94.94 88 LYS A N 1
ATOM 643 C CA . LYS A 1 88 ? -8.211 2.784 17.220 1.00 94.94 88 LYS A CA 1
ATOM 644 C C . LYS A 1 88 ? -8.722 3.156 18.611 1.00 94.94 88 LYS A C 1
ATOM 646 O O . LYS A 1 88 ? -9.818 2.741 18.978 1.00 94.94 88 LYS A O 1
ATOM 651 N N . ALA A 1 89 ? -7.963 3.946 19.371 1.00 94.88 89 ALA A N 1
ATOM 652 C CA . ALA A 1 89 ? -8.373 4.412 20.692 1.00 94.88 89 ALA A CA 1
ATOM 653 C C . ALA A 1 89 ? -9.635 5.287 20.617 1.00 94.88 89 ALA A C 1
ATOM 655 O O . ALA A 1 89 ? -10.566 5.073 21.391 1.00 94.88 89 ALA A O 1
ATOM 656 N N . VAL A 1 90 ? -9.710 6.199 19.640 1.00 94.19 90 VAL A N 1
ATOM 657 C CA . VAL A 1 90 ? -10.905 7.027 19.396 1.00 94.19 90 VAL A CA 1
ATOM 658 C C . VAL A 1 90 ? -12.117 6.160 19.051 1.00 94.19 90 VAL A C 1
ATOM 660 O O . VAL A 1 90 ? -13.178 6.328 19.649 1.00 94.19 90 VAL A O 1
ATOM 663 N N . VAL A 1 91 ? -11.963 5.187 18.144 1.00 94.44 91 VAL A N 1
ATOM 664 C CA . VAL A 1 91 ? -13.043 4.243 17.804 1.00 94.44 91 VAL A CA 1
ATOM 665 C C . VAL A 1 91 ? -13.481 3.454 19.038 1.00 94.44 91 VAL A C 1
ATOM 667 O O . VAL A 1 91 ? -14.678 3.352 19.302 1.00 94.44 91 VAL A O 1
ATOM 670 N N . LYS A 1 92 ? -12.535 2.942 19.835 1.00 94.06 92 LYS A N 1
ATOM 671 C CA . LYS A 1 92 ? -12.831 2.198 21.066 1.00 94.06 92 LYS A CA 1
ATOM 672 C C . LYS A 1 92 ? -13.606 3.050 22.070 1.00 94.06 92 LYS A C 1
ATOM 674 O O . LYS A 1 92 ? -14.570 2.551 22.638 1.00 94.06 92 LYS A O 1
ATOM 679 N N . ALA A 1 93 ? -13.217 4.306 22.269 1.00 95.06 93 ALA A N 1
ATOM 680 C CA . ALA A 1 93 ? -13.890 5.219 23.190 1.00 95.06 93 ALA A CA 1
ATOM 681 C C . ALA A 1 93 ? -15.300 5.613 22.718 1.00 95.06 93 ALA A C 1
ATOM 683 O O . ALA A 1 93 ? -16.205 5.735 23.536 1.00 95.06 93 ALA A O 1
ATOM 684 N N . ALA A 1 94 ? -15.504 5.781 21.408 1.00 94.19 94 ALA A N 1
ATOM 685 C CA . ALA A 1 94 ? -16.801 6.149 20.833 1.00 94.19 94 ALA A CA 1
ATOM 686 C C . ALA A 1 94 ? -17.770 4.960 20.662 1.00 94.19 94 ALA A C 1
ATOM 688 O O . ALA A 1 94 ? -18.955 5.157 20.388 1.00 94.19 94 ALA A O 1
ATOM 689 N N . THR A 1 95 ? -17.283 3.723 20.789 1.00 95.38 95 THR A N 1
ATOM 690 C CA . THR A 1 95 ? -18.096 2.515 20.608 1.00 95.38 95 THR A CA 1
ATOM 691 C C . THR A 1 95 ? -19.019 2.294 21.807 1.00 95.38 95 THR A C 1
ATOM 693 O O . THR A 1 95 ? -18.584 2.295 22.957 1.00 95.38 95 THR A O 1
ATOM 696 N N . LYS A 1 96 ? -20.307 2.049 21.539 1.00 95.25 96 LYS A N 1
ATOM 697 C CA . LYS A 1 96 ? -21.337 1.796 22.559 1.00 95.25 96 LYS A CA 1
ATOM 698 C C . LYS A 1 96 ? -21.288 0.345 23.053 1.00 95.25 96 LYS A C 1
ATOM 700 O O . LYS A 1 96 ? -22.217 -0.425 22.823 1.00 95.25 96 LYS A O 1
ATOM 705 N N . TRP A 1 97 ? -20.189 -0.021 23.712 1.00 93.12 97 TRP A N 1
ATOM 706 C CA . TRP A 1 97 ? -19.920 -1.390 24.169 1.00 93.12 97 TRP A CA 1
ATOM 707 C C . TRP A 1 97 ? -21.059 -1.977 25.000 1.00 93.12 97 TRP A C 1
ATOM 709 O O . TRP A 1 97 ? -21.513 -3.073 24.691 1.00 93.12 97 TRP A O 1
ATOM 719 N N . ASP A 1 98 ? -21.570 -1.217 25.973 1.00 92.00 98 ASP A N 1
ATOM 720 C CA . ASP A 1 98 ? -22.679 -1.651 26.828 1.00 92.00 98 ASP A CA 1
ATOM 721 C C . ASP A 1 98 ? -23.909 -2.048 25.982 1.00 92.00 98 ASP A C 1
ATOM 723 O O . ASP A 1 98 ? -24.477 -3.114 26.171 1.00 92.00 98 ASP A O 1
ATOM 727 N N . GLN A 1 99 ? -24.263 -1.271 24.952 1.00 93.25 99 GLN A N 1
ATOM 728 C CA . GLN A 1 99 ? -25.409 -1.603 24.093 1.00 93.25 99 GLN A CA 1
ATOM 729 C C . GLN A 1 99 ? -25.193 -2.892 23.292 1.00 93.25 99 GLN A C 1
ATOM 731 O O . GLN A 1 99 ? -26.111 -3.696 23.146 1.00 93.25 99 GLN A O 1
ATOM 736 N N . TYR A 1 100 ? -23.986 -3.106 22.766 1.00 94.00 100 TYR A N 1
ATOM 737 C CA . TYR A 1 100 ? -23.682 -4.308 21.988 1.00 94.00 100 TYR A CA 1
ATOM 738 C C . TYR A 1 100 ? -23.652 -5.569 22.846 1.00 94.00 100 TYR A C 1
ATOM 740 O O . TYR A 1 100 ? -24.104 -6.623 22.394 1.00 94.00 100 TYR A O 1
ATOM 748 N N . VAL A 1 101 ? -23.176 -5.472 24.087 1.00 91.88 101 VAL A N 1
ATOM 749 C CA . VAL A 1 101 ? -23.252 -6.599 25.018 1.00 91.88 101 VAL A CA 1
ATOM 750 C C . VAL A 1 101 ? -24.704 -6.874 25.419 1.00 91.88 101 VAL A C 1
ATOM 752 O O . VAL A 1 101 ? -25.091 -8.039 25.482 1.00 91.88 101 VAL A O 1
ATOM 755 N N . ASP A 1 102 ? -25.541 -5.847 25.595 1.00 91.38 102 ASP A N 1
ATOM 756 C CA . ASP A 1 102 ? -26.973 -6.034 25.863 1.00 91.38 102 ASP A CA 1
ATOM 757 C C . ASP A 1 102 ? -27.679 -6.748 24.706 1.00 91.38 102 ASP A C 1
ATOM 759 O O . ASP A 1 102 ? -28.469 -7.667 24.934 1.00 91.38 102 ASP A O 1
ATOM 763 N N . PHE A 1 103 ? -27.361 -6.395 23.457 1.00 93.94 103 PHE A N 1
ATOM 764 C CA . PHE A 1 103 ? -27.880 -7.113 22.291 1.00 93.94 103 PHE A CA 1
ATOM 765 C C . PHE A 1 103 ? -27.467 -8.588 22.303 1.00 93.94 103 PHE A C 1
ATOM 767 O O . PHE A 1 103 ? -28.314 -9.462 22.111 1.00 93.94 103 PHE A O 1
ATOM 774 N N . ALA A 1 104 ? -26.192 -8.881 22.578 1.00 94.38 104 ALA A N 1
ATOM 775 C CA . ALA A 1 104 ? -25.703 -10.256 22.671 1.00 94.38 104 ALA A CA 1
ATOM 776 C C . ALA A 1 104 ? -26.399 -11.039 23.799 1.00 94.38 104 ALA A C 1
ATOM 778 O O . ALA A 1 104 ? -26.796 -12.186 23.597 1.00 94.38 104 ALA A O 1
ATOM 779 N N . ARG A 1 105 ? -26.611 -10.403 24.957 1.00 93.25 105 ARG A N 1
ATOM 780 C CA . ARG A 1 105 ? -27.315 -10.970 26.114 1.00 93.25 105 ARG A CA 1
ATOM 781 C C . ARG A 1 105 ? -28.741 -11.391 25.764 1.00 93.25 105 ARG A C 1
ATOM 783 O O . ARG A 1 105 ? -29.138 -12.516 26.069 1.00 93.25 105 ARG A O 1
ATOM 790 N N . VAL A 1 106 ? -29.492 -10.509 25.101 1.00 93.56 106 VAL A N 1
ATOM 791 C CA . VAL A 1 106 ? -30.874 -10.779 24.669 1.00 93.56 106 VAL A CA 1
ATOM 792 C C . VAL A 1 106 ? -30.913 -11.934 23.670 1.00 93.56 106 VAL A C 1
ATOM 794 O O . VAL A 1 106 ? -31.714 -12.853 23.832 1.00 93.56 106 VAL A O 1
ATOM 797 N N . LEU A 1 107 ? -30.019 -11.931 22.676 1.00 95.62 107 LEU A N 1
ATOM 798 C CA . LEU A 1 107 ? -29.938 -12.998 21.673 1.00 95.62 107 LEU A CA 1
ATOM 799 C C . LEU A 1 107 ? -29.589 -14.358 22.293 1.00 95.62 107 LEU A C 1
ATOM 801 O O . LEU A 1 107 ? -30.146 -15.379 21.893 1.00 95.62 107 LEU A O 1
ATOM 805 N N . ALA A 1 108 ? -28.707 -14.372 23.292 1.00 96.31 108 ALA A N 1
ATOM 806 C CA . ALA A 1 108 ? -28.284 -15.579 23.996 1.00 96.31 108 ALA A CA 1
ATOM 807 C C . ALA A 1 108 ? -29.224 -16.000 25.144 1.00 96.31 108 ALA A C 1
ATOM 809 O O . ALA A 1 108 ? -28.959 -17.013 25.789 1.00 96.31 108 ALA A O 1
ATOM 810 N N . LYS A 1 109 ? -30.306 -15.250 25.411 1.00 94.81 109 LYS A N 1
ATOM 811 C CA . LYS A 1 109 ? -31.233 -15.466 26.543 1.00 94.81 109 LYS A CA 1
ATOM 812 C C . LYS A 1 109 ? -30.534 -15.513 27.910 1.00 94.81 109 LYS A C 1
ATOM 814 O O . LYS A 1 109 ? -30.896 -16.304 28.777 1.00 94.81 109 LYS A O 1
ATOM 819 N N . VAL A 1 110 ? -29.525 -14.669 28.110 1.00 93.19 110 VAL A N 1
ATOM 820 C CA . VAL A 1 110 ? -28.805 -14.567 29.387 1.00 93.19 110 VAL A CA 1
ATOM 821 C C . VAL A 1 110 ? -29.499 -13.540 30.287 1.00 93.19 110 VAL A C 1
ATOM 823 O O . VAL A 1 110 ? -29.650 -12.378 29.921 1.00 93.19 110 VAL A O 1
ATOM 826 N N . GLU A 1 111 ? -29.929 -13.941 31.484 1.00 86.19 111 GLU A N 1
ATOM 827 C CA . GLU A 1 111 ? -30.656 -13.042 32.398 1.00 86.19 111 GLU A CA 1
ATOM 828 C C . GLU A 1 111 ? -29.735 -12.119 33.209 1.00 86.19 111 GLU A C 1
ATOM 830 O O . GLU A 1 111 ? -30.137 -11.008 33.552 1.00 86.19 111 GLU A O 1
ATOM 835 N N . ALA A 1 112 ? -28.490 -12.540 33.461 1.00 79.69 112 ALA A N 1
ATOM 836 C CA . ALA A 1 112 ? -27.527 -11.795 34.272 1.00 79.69 112 ALA A CA 1
ATOM 837 C C . ALA A 1 112 ? -27.289 -10.368 33.731 1.00 79.69 112 ALA A C 1
ATOM 839 O O . ALA A 1 112 ? -27.076 -10.206 32.525 1.00 79.69 112 ALA A O 1
ATOM 840 N N . PRO A 1 113 ? -27.314 -9.325 34.584 1.00 71.50 113 PRO A N 1
ATOM 841 C CA . PRO A 1 113 ? -27.098 -7.955 34.143 1.00 71.50 113 PRO A CA 1
ATOM 842 C C . PRO A 1 113 ? -25.645 -7.719 33.712 1.00 71.50 113 PRO A C 1
ATOM 844 O O . PRO A 1 113 ? -24.707 -8.348 34.190 1.00 71.50 113 PRO A O 1
ATOM 847 N N . LEU A 1 114 ? -25.480 -6.759 32.804 1.00 69.62 114 LEU A N 1
ATOM 848 C CA . LEU A 1 114 ? -24.223 -6.415 32.139 1.00 69.62 114 LEU A CA 1
ATOM 849 C C . LEU A 1 11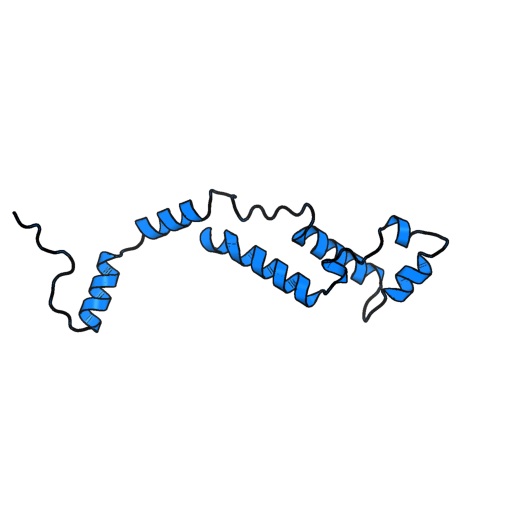4 ? -23.142 -5.858 33.081 1.00 69.62 114 LEU A C 1
ATOM 851 O O . LEU A 1 114 ? -21.950 -6.088 32.890 1.00 69.62 114 LEU A O 1
ATOM 855 N N . LYS A 1 115 ? -23.562 -5.098 34.095 1.00 66.44 115 LYS A N 1
ATOM 856 C CA . LYS A 1 115 ? -22.697 -4.612 35.170 1.00 66.44 115 LYS A CA 1
ATOM 857 C C . LYS A 1 115 ? -23.083 -5.365 36.429 1.00 66.44 115 LYS A C 1
ATOM 859 O O . LYS A 1 115 ? -24.255 -5.347 36.803 1.00 66.44 115 LYS A O 1
ATOM 864 N N . GLU A 1 116 ? -22.101 -5.985 37.081 1.00 59.28 116 GLU A N 1
ATOM 865 C CA . GLU A 1 116 ? -22.262 -6.366 38.481 1.00 59.28 116 GLU A CA 1
ATOM 866 C C . GLU A 1 116 ? -22.714 -5.118 39.248 1.00 59.28 116 GLU A C 1
ATOM 868 O O . GLU A 1 116 ? -22.128 -4.037 39.094 1.00 59.28 116 GLU A O 1
ATOM 873 N N . GLU A 1 117 ? -23.780 -5.237 40.043 1.00 57.06 117 GLU A N 1
ATOM 874 C CA . GLU A 1 117 ? -24.097 -4.200 41.018 1.00 57.06 117 GLU A CA 1
ATOM 875 C C . GLU A 1 117 ? -22.835 -3.956 41.842 1.00 57.06 117 GLU A C 1
ATOM 877 O O . GLU A 1 117 ? -22.238 -4.901 42.363 1.00 57.06 117 GLU A O 1
ATOM 882 N N . LYS A 1 118 ? -22.396 -2.693 41.934 1.00 53.47 118 LYS A N 1
ATOM 883 C CA . LYS A 1 118 ? -21.290 -2.339 42.824 1.00 53.47 118 LYS A CA 1
ATOM 884 C C . LYS A 1 1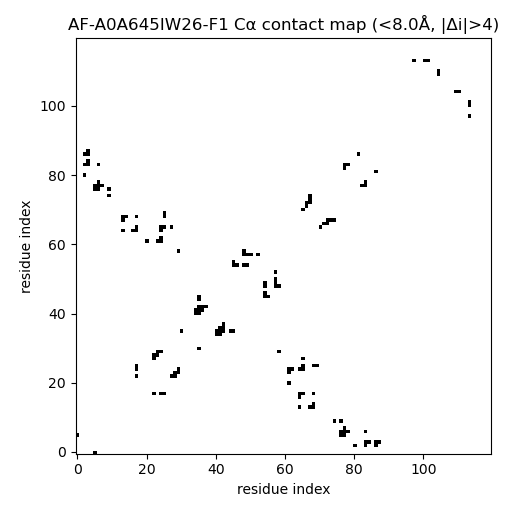18 ? -21.646 -2.875 44.208 1.00 53.47 118 LYS A C 1
ATOM 886 O O . LYS A 1 118 ? -22.566 -2.347 44.834 1.00 53.47 118 LYS A O 1
ATOM 891 N N . LYS A 1 119 ? -20.940 -3.914 44.667 1.00 53.91 119 LYS A N 1
ATOM 892 C CA . LYS A 1 119 ? -21.032 -4.364 46.057 1.00 53.91 119 LYS A CA 1
ATOM 893 C C . LYS A 1 119 ? -20.720 -3.144 46.924 1.00 53.91 119 LYS A C 1
ATOM 895 O O . LYS A 1 119 ? -19.655 -2.547 46.764 1.00 53.91 119 LYS A O 1
ATOM 900 N N . LYS A 1 120 ? -21.721 -2.722 47.699 1.00 48.94 120 LYS A N 1
ATOM 901 C CA . LYS A 1 120 ? -21.629 -1.606 48.644 1.00 48.94 120 LYS A CA 1
ATOM 902 C C . LYS A 1 120 ? -20.553 -1.864 49.68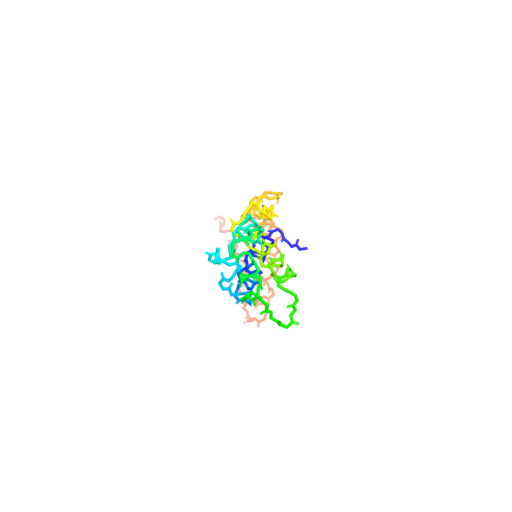6 1.00 48.94 120 LYS A C 1
ATOM 904 O O . LYS A 1 120 ? -20.401 -3.044 50.074 1.00 48.94 120 LYS A O 1
#

Sequence (120 aa):
MNKVHVATLPYETKMLAVDIAGGIAETGCMPSYIDMKSPIYGEKLLKSLKAGVSSEDRIKMARLLEWLHIGSGVPGCMHGGGSPDTAKAVVKAATKWDQYVDFARVLAKVEAPLKEEKKK

Foldseek 3Di:
DQLLVLQPVLLVVLVVVDVVLDCLQAVVPQDDPVCCVDPVCNVVSQVVQDDPDGSVVNNVVSPVSNCCHVNPVDSCSQQVVHHSVVSVVVCVVPDPVQVVVVVVCVVVVPPDHPDDDPPD

Radius of gyration: 26.1 Å; Cα contacts (8 Å, |Δi|>4): 80; chains: 1; bounding box: 57×28×78 Å

Secondary structure (DSSP, 8-state):
--HHHHTTHHHHHHHHHHHHH-HHHHS--SPPHHHHT-TTTHHHHHHHH--SS-HHHHHHHHHHHHHHHTSS----TTTTTS-HHHHHHHHHHHS-HHHHHHHHHHHTT--S-SS-----

Mean predicted aligned error: 6.36 Å